Protein AF-A0A0D0B9K4-F1 (afdb_monomer)

Mean predicted aligned error: 5.05 Å

Sequence (66 aa):
PPNARYSLLLLAAKQGYPLWRPEPNRRLPEQYRRTGLPIGSVGIIRPDGFFDYLFNICYPKDHPVN

Solvent-accessible surface area (backbone atoms only — not comparable to full-atom values): 4197 Å² total; per-residue (Å²): 112,83,64,52,62,56,32,51,51,30,45,75,68,70,71,47,73,77,69,76,40,76,71,59,58,85,87,52,60,66,72,42,63,74,71,44,84,57,88,50,61,39,65,47,79,43,99,90,29,41,63,48,79,66,35,39,78,77,50,60,78,86,36,99,73,74

Structure (mmCIF, N/CA/C/O backbone):
data_AF-A0A0D0B9K4-F1
#
_entry.id   AF-A0A0D0B9K4-F1
#
loop_
_atom_site.group_PDB
_atom_site.id
_atom_site.type_symbol
_atom_site.label_atom_id
_atom_site.label_alt_id
_atom_site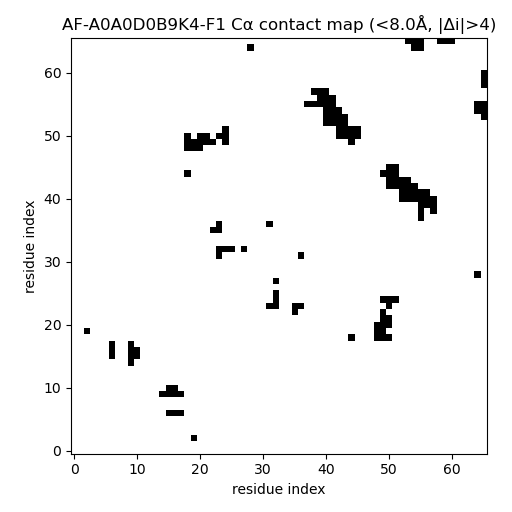.label_comp_id
_atom_site.label_asym_id
_atom_site.label_entity_id
_atom_site.label_seq_id
_atom_site.pdbx_PDB_ins_code
_atom_site.Cartn_x
_atom_site.Cartn_y
_atom_site.Cartn_z
_atom_site.occupancy
_atom_site.B_iso_or_equiv
_atom_site.auth_seq_id
_atom_site.auth_comp_id
_atom_site.auth_asym_id
_atom_site.auth_atom_id
_atom_sit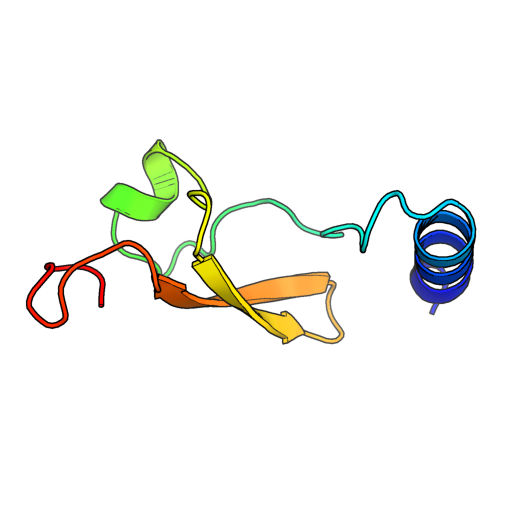e.pdbx_PDB_model_num
ATOM 1 N N . PRO A 1 1 ? 6.377 -5.032 -17.931 1.00 62.84 1 PRO A N 1
ATOM 2 C CA . PRO A 1 1 ? 5.852 -3.663 -18.173 1.00 62.84 1 PRO A CA 1
ATOM 3 C C . PRO A 1 1 ? 6.907 -2.625 -17.741 1.00 62.84 1 PRO A C 1
ATOM 5 O O . PRO A 1 1 ? 7.769 -2.981 -16.937 1.00 62.84 1 PRO A O 1
ATOM 8 N N . PRO A 1 2 ? 6.898 -1.389 -18.272 1.00 66.50 2 PRO A N 1
ATOM 9 C CA . PRO A 1 2 ? 7.945 -0.390 -18.008 1.00 66.50 2 PRO A CA 1
ATOM 10 C C . PRO A 1 2 ? 8.156 -0.082 -16.514 1.00 66.50 2 PRO A C 1
ATOM 12 O O . PRO A 1 2 ? 9.284 0.123 -16.070 1.00 66.50 2 PRO A O 1
ATOM 15 N N . ASN A 1 3 ? 7.083 -0.146 -15.719 1.00 79.75 3 ASN A N 1
ATOM 16 C CA . ASN A 1 3 ? 7.098 0.053 -14.266 1.00 79.75 3 ASN A CA 1
ATOM 17 C C . ASN A 1 3 ? 7.850 -1.045 -13.484 1.00 79.75 3 ASN A C 1
ATOM 19 O O . ASN A 1 3 ? 8.295 -0.791 -12.366 1.00 79.75 3 ASN A O 1
ATOM 23 N N . ALA A 1 4 ? 8.045 -2.240 -14.055 1.00 83.00 4 ALA A N 1
ATOM 24 C CA . ALA A 1 4 ? 8.729 -3.344 -13.379 1.00 83.00 4 ALA A CA 1
ATOM 25 C C . ALA A 1 4 ? 10.210 -3.028 -13.128 1.00 83.00 4 ALA A C 1
ATOM 27 O O . ALA A 1 4 ? 10.709 -3.251 -12.029 1.00 83.00 4 ALA A O 1
ATOM 28 N N . ARG A 1 5 ? 10.905 -2.436 -14.112 1.00 90.69 5 ARG A N 1
ATOM 29 C CA . ARG A 1 5 ? 12.318 -2.053 -13.959 1.00 90.69 5 ARG A CA 1
ATOM 30 C C . ARG A 1 5 ? 12.493 -1.009 -12.859 1.00 90.69 5 ARG A C 1
ATOM 32 O O . ARG A 1 5 ? 13.385 -1.146 -12.032 1.00 90.69 5 ARG A O 1
ATOM 39 N N . TYR A 1 6 ? 11.628 0.003 -12.830 1.00 90.25 6 TYR A N 1
ATOM 40 C CA . TYR A 1 6 ? 11.668 1.042 -11.801 1.00 90.25 6 TYR A CA 1
ATOM 41 C C . TYR A 1 6 ? 11.368 0.481 -10.403 1.00 90.25 6 TYR A C 1
ATOM 43 O O . TYR A 1 6 ? 12.089 0.774 -9.454 1.00 90.25 6 TYR A O 1
ATOM 51 N N . SER A 1 7 ? 10.374 -0.404 -10.292 1.00 90.25 7 SER A N 1
ATOM 52 C CA . SER A 1 7 ? 10.034 -1.068 -9.027 1.00 90.25 7 SER A CA 1
ATOM 53 C C . SER A 1 7 ? 11.192 -1.911 -8.490 1.00 90.25 7 SER A C 1
ATOM 55 O O . SER A 1 7 ? 11.507 -1.838 -7.308 1.00 90.25 7 SER A O 1
ATOM 57 N N . LEU A 1 8 ? 11.879 -2.660 -9.360 1.00 92.50 8 LEU A N 1
ATOM 58 C CA . LEU A 1 8 ? 13.058 -3.442 -8.977 1.00 92.50 8 LEU A CA 1
ATOM 59 C C . LEU A 1 8 ? 14.209 -2.558 -8.480 1.00 92.50 8 LEU A C 1
ATOM 61 O O . LEU A 1 8 ? 14.876 -2.927 -7.518 1.00 92.50 8 LEU A O 1
ATOM 65 N N . LEU A 1 9 ? 14.426 -1.390 -9.095 1.00 94.88 9 LEU A N 1
ATOM 66 C CA . LEU A 1 9 ? 15.448 -0.440 -8.644 1.00 94.88 9 LEU A CA 1
ATOM 67 C C . LEU A 1 9 ? 15.126 0.129 -7.255 1.00 94.88 9 LEU A C 1
ATOM 69 O O . LEU A 1 9 ? 16.014 0.180 -6.407 1.00 94.88 9 LEU A O 1
ATOM 73 N N . LEU A 1 10 ? 13.867 0.499 -6.995 1.00 94.44 10 LEU A N 1
ATOM 74 C CA . LEU A 1 10 ? 13.441 0.984 -5.677 1.00 94.44 10 LEU A CA 1
ATOM 75 C C . LEU A 1 10 ? 13.551 -0.103 -4.603 1.00 94.44 10 LEU A C 1
ATOM 77 O O . LEU A 1 10 ? 14.043 0.164 -3.507 1.00 94.44 10 LEU A O 1
ATOM 81 N N . LEU A 1 11 ? 13.174 -1.342 -4.928 1.00 92.38 11 LEU A N 1
ATOM 82 C CA . LEU A 1 11 ? 13.337 -2.484 -4.029 1.00 92.38 11 LEU A CA 1
ATOM 83 C C . LEU A 1 11 ? 14.815 -2.743 -3.711 1.00 92.38 11 LEU A C 1
ATOM 85 O O . LEU A 1 11 ? 15.165 -2.895 -2.541 1.00 92.38 11 LEU A O 1
ATOM 89 N N . ALA A 1 12 ? 15.689 -2.733 -4.723 1.00 96.12 12 ALA A N 1
ATOM 90 C CA . ALA A 1 12 ? 17.132 -2.896 -4.538 1.00 96.12 12 ALA A CA 1
ATOM 91 C C . ALA A 1 12 ? 17.731 -1.780 -3.665 1.00 96.12 12 ALA A C 1
ATOM 93 O O . ALA A 1 12 ? 18.576 -2.043 -2.812 1.00 96.12 12 ALA A O 1
ATOM 94 N N . ALA A 1 13 ? 17.241 -0.548 -3.823 1.00 96.94 13 ALA A N 1
ATOM 95 C CA . ALA A 1 13 ? 17.617 0.598 -3.000 1.00 96.94 13 ALA A CA 1
ATOM 96 C C . ALA A 1 13 ? 16.954 0.614 -1.605 1.00 96.94 13 ALA A C 1
ATOM 98 O O . ALA A 1 13 ? 17.203 1.536 -0.831 1.00 96.94 13 ALA A O 1
ATOM 99 N N . LYS A 1 14 ? 16.111 -0.377 -1.268 1.00 95.62 14 LYS A N 1
ATOM 100 C CA . LYS A 1 14 ? 15.299 -0.430 -0.035 1.00 95.62 14 LYS A CA 1
ATOM 101 C C . LYS A 1 14 ? 14.372 0.781 0.148 1.00 95.62 14 LYS A C 1
ATOM 103 O O . LYS A 1 14 ? 14.054 1.167 1.268 1.00 95.62 14 LYS A O 1
ATOM 108 N N . GLN A 1 15 ? 13.907 1.355 -0.956 1.00 93.81 15 GLN A N 1
ATOM 109 C CA . GLN A 1 15 ? 12.968 2.481 -0.992 1.00 93.81 15 GLN A CA 1
ATOM 110 C C . GLN A 1 15 ? 11.507 2.033 -1.159 1.00 93.81 15 GLN A C 1
ATOM 112 O O . GLN A 1 15 ? 10.606 2.862 -1.260 1.00 93.81 15 GLN A O 1
ATOM 117 N N . GLY A 1 16 ? 11.261 0.720 -1.163 1.00 90.00 16 GLY A N 1
ATOM 118 C CA . GLY A 1 16 ? 9.925 0.136 -1.235 1.00 90.00 16 GLY A CA 1
ATOM 119 C C . GLY A 1 16 ? 9.448 -0.105 -2.666 1.00 90.00 16 GLY A C 1
ATOM 120 O O . GLY A 1 16 ? 10.248 -0.286 -3.583 1.00 90.00 16 GLY A O 1
ATOM 121 N N . TYR A 1 17 ? 8.127 -0.158 -2.835 1.00 88.19 17 TYR A N 1
ATOM 122 C CA . TYR A 1 17 ? 7.473 -0.401 -4.117 1.00 88.19 17 TYR A CA 1
ATOM 123 C C . TYR A 1 17 ? 6.634 0.823 -4.511 1.00 88.19 17 TYR A C 1
ATOM 125 O O . TYR A 1 17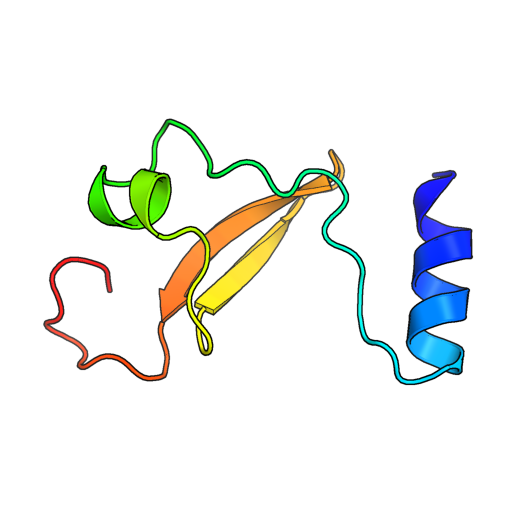 ? 5.839 1.295 -3.695 1.00 88.19 17 TYR A O 1
ATOM 133 N N . PRO A 1 18 ? 6.772 1.348 -5.739 1.00 86.69 18 PRO A N 1
ATOM 134 C CA . PRO A 1 18 ? 6.043 2.536 -6.154 1.00 86.69 18 PRO A CA 1
ATOM 135 C C . PRO A 1 18 ? 4.571 2.211 -6.435 1.00 86.69 18 PRO A C 1
ATOM 137 O O . PRO A 1 18 ? 4.254 1.300 -7.204 1.00 86.69 18 PRO A O 1
ATOM 140 N N . LEU A 1 19 ? 3.658 3.012 -5.886 1.00 86.19 19 LEU A N 1
ATOM 141 C CA . LEU A 1 19 ? 2.274 3.044 -6.356 1.00 86.19 19 LEU A CA 1
ATOM 142 C C . LEU A 1 19 ? 2.213 3.851 -7.653 1.00 86.19 19 LEU A C 1
ATOM 144 O O . LEU A 1 19 ? 2.425 5.060 -7.653 1.00 86.19 19 LEU A O 1
AT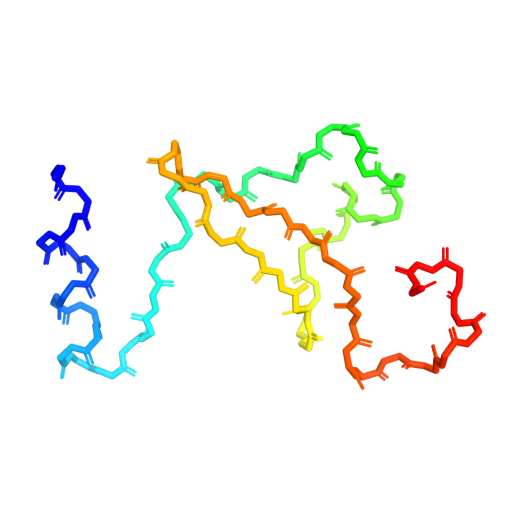OM 148 N N . TRP A 1 20 ? 1.959 3.169 -8.771 1.00 85.69 20 TRP A N 1
ATOM 149 C CA . TRP A 1 20 ? 2.015 3.786 -10.101 1.00 85.69 20 TRP A CA 1
ATOM 150 C C . TRP A 1 20 ? 0.816 4.696 -10.394 1.00 85.69 20 TRP A C 1
ATOM 152 O O . TRP A 1 20 ? 0.934 5.645 -11.163 1.00 85.69 20 TRP A O 1
ATOM 162 N N . ARG A 1 21 ? -0.333 4.407 -9.776 1.00 85.31 21 ARG A N 1
ATOM 163 C CA . ARG A 1 21 ? -1.531 5.251 -9.782 1.00 85.31 21 ARG A CA 1
ATOM 164 C C . ARG A 1 21 ? -1.940 5.514 -8.333 1.00 85.31 21 ARG A C 1
ATOM 166 O O . ARG A 1 21 ? -2.632 4.679 -7.747 1.00 85.31 21 ARG A O 1
ATOM 173 N N . PRO A 1 22 ? -1.440 6.600 -7.720 1.00 77.50 22 PRO A N 1
ATOM 174 C CA . PRO A 1 22 ? -1.670 6.880 -6.308 1.00 77.50 22 PRO A CA 1
ATOM 175 C C . PRO A 1 22 ? -3.077 7.427 -6.037 1.00 77.50 22 PRO A C 1
ATOM 177 O O . PRO A 1 22 ? -3.444 7.592 -4.875 1.00 77.50 22 PRO A O 1
ATOM 180 N N . GLU A 1 23 ? -3.863 7.738 -7.074 1.00 81.44 23 GLU A N 1
ATOM 181 C CA . GLU A 1 23 ? -5.203 8.273 -6.888 1.00 81.44 23 GLU A CA 1
ATOM 182 C C . GLU A 1 23 ? -6.102 7.271 -6.150 1.00 81.44 23 GLU A C 1
ATOM 184 O O . GLU A 1 23 ? -6.182 6.098 -6.536 1.00 81.44 23 GLU A O 1
ATOM 189 N N . PRO A 1 24 ? -6.837 7.720 -5.117 1.00 73.62 24 PRO A N 1
ATOM 190 C CA . PRO A 1 24 ? -7.743 6.849 -4.397 1.00 73.62 24 PRO A CA 1
ATOM 191 C C . PRO A 1 24 ? -8.833 6.345 -5.342 1.00 73.62 24 PRO A C 1
ATOM 193 O O . PRO A 1 24 ? -9.431 7.104 -6.116 1.00 73.62 24 PRO A O 1
ATOM 196 N N . ASN A 1 25 ? -9.115 5.045 -5.261 1.00 74.81 25 ASN A N 1
ATOM 197 C CA . ASN A 1 25 ? -10.194 4.444 -6.024 1.00 74.81 25 ASN A CA 1
ATOM 198 C C . ASN A 1 25 ? -11.505 5.169 -5.677 1.00 74.81 25 ASN A C 1
ATOM 200 O O . ASN A 1 25 ? -11.918 5.235 -4.520 1.00 74.81 25 ASN A O 1
ATOM 204 N N . ARG A 1 26 ? -12.170 5.726 -6.698 1.00 76.31 26 ARG A N 1
ATOM 205 C CA . ARG A 1 26 ? -13.402 6.517 -6.538 1.00 76.31 26 ARG A CA 1
ATOM 206 C C . ARG A 1 26 ? -14.543 5.736 -5.883 1.00 76.31 26 ARG A C 1
ATOM 208 O O . ARG A 1 26 ? -15.481 6.354 -5.394 1.00 76.31 26 ARG A O 1
ATOM 215 N N . ARG A 1 27 ? -14.461 4.403 -5.890 1.00 76.94 27 ARG A N 1
ATOM 216 C CA . ARG A 1 27 ? -15.419 3.497 -5.248 1.00 76.94 27 ARG A CA 1
ATOM 217 C C . ARG A 1 27 ? -15.202 3.353 -3.739 1.00 76.94 27 ARG A C 1
ATOM 219 O O . ARG A 1 27 ? -16.063 2.789 -3.078 1.00 76.94 27 ARG A O 1
ATOM 226 N N . LEU A 1 28 ? -14.082 3.837 -3.198 1.00 76.00 28 LEU A N 1
ATOM 227 C CA . LEU A 1 28 ? -13.827 3.807 -1.759 1.00 76.00 28 LEU A CA 1
ATOM 228 C C . LEU A 1 28 ? -14.688 4.846 -1.020 1.00 76.00 28 LEU A C 1
ATOM 230 O O . LEU A 1 28 ? -15.024 5.896 -1.594 1.00 76.00 28 LEU A O 1
ATOM 234 N N . PRO A 1 29 ? -15.003 4.591 0.267 1.00 77.25 29 PRO A N 1
ATOM 235 C CA . PRO A 1 29 ? -15.638 5.568 1.141 1.00 77.25 29 PRO A CA 1
ATOM 236 C C . PRO A 1 29 ? -14.955 6.935 1.057 1.00 77.25 29 PRO A C 1
ATOM 238 O O . PRO A 1 29 ? -13.738 7.037 0.889 1.00 77.25 29 PRO A O 1
ATOM 241 N N . GLU A 1 30 ? -15.737 8.008 1.179 1.00 80.31 30 GLU A N 1
ATOM 242 C CA . GLU A 1 30 ? -15.231 9.385 1.084 1.00 80.31 30 GLU A CA 1
ATOM 243 C C . GLU A 1 30 ? -14.047 9.649 2.024 1.00 80.31 30 GLU A C 1
ATOM 245 O O . GLU A 1 30 ? -13.107 10.350 1.650 1.00 80.31 30 GLU A O 1
ATOM 250 N N . GLN A 1 31 ? -14.064 9.020 3.201 1.00 74.44 31 GLN A N 1
ATOM 251 C CA . GLN A 1 31 ? -12.998 9.093 4.195 1.00 74.44 31 GLN A CA 1
ATOM 252 C C . GLN A 1 31 ? -11.622 8.769 3.580 1.00 74.44 31 GLN A C 1
ATOM 254 O O . GLN A 1 31 ? -10.707 9.569 3.739 1.00 74.44 31 GLN A O 1
ATOM 259 N N . TYR A 1 32 ? -11.500 7.709 2.768 1.00 71.06 32 TYR A N 1
ATOM 260 C CA . TYR A 1 32 ? -10.256 7.367 2.053 1.00 71.06 32 TYR A CA 1
ATOM 261 C C . TYR A 1 32 ? -9.912 8.311 0.912 1.00 71.06 32 TYR A C 1
ATOM 263 O O . TYR A 1 32 ? -8.744 8.541 0.605 1.00 71.06 32 TYR A O 1
ATOM 271 N N . ARG A 1 33 ? -10.926 8.859 0.244 1.00 76.88 33 ARG A N 1
ATOM 272 C CA . ARG A 1 33 ? -10.701 9.765 -0.886 1.00 76.88 33 ARG A CA 1
ATOM 273 C C . ARG A 1 33 ? -10.148 11.113 -0.430 1.00 76.88 33 ARG A C 1
ATOM 275 O O . ARG A 1 33 ? -9.428 11.745 -1.194 1.00 76.88 33 ARG A O 1
ATOM 282 N N . ARG A 1 34 ? -10.464 11.539 0.799 1.00 79.62 34 ARG A N 1
ATOM 283 C CA . ARG A 1 34 ? -9.988 12.806 1.376 1.00 79.62 34 ARG A CA 1
ATOM 284 C C . ARG A 1 34 ? -8.598 12.708 1.998 1.00 79.62 34 ARG A C 1
ATOM 286 O O . ARG A 1 34 ? -7.826 13.648 1.849 1.00 79.62 34 ARG A O 1
ATOM 293 N N . THR A 1 35 ? -8.293 11.622 2.705 1.00 76.56 35 THR A N 1
ATOM 294 C CA . THR A 1 35 ? -7.024 11.477 3.444 1.00 76.56 35 THR A CA 1
ATOM 295 C C . THR A 1 35 ? -5.978 10.643 2.706 1.00 76.56 35 THR A C 1
ATOM 297 O O . THR A 1 35 ? -4.813 10.648 3.098 1.00 76.56 35 THR A O 1
ATOM 300 N N . GLY A 1 36 ? -6.362 9.966 1.620 1.00 79.75 36 GLY A N 1
ATOM 301 C CA . GLY A 1 36 ? -5.497 9.036 0.903 1.00 79.75 36 GLY A CA 1
ATOM 302 C C . GLY A 1 36 ? -5.380 7.693 1.625 1.00 79.75 36 GLY A C 1
ATOM 303 O O . GLY A 1 36 ? -6.279 7.283 2.358 1.00 79.75 36 GLY A O 1
ATOM 304 N N . LEU A 1 37 ? -4.270 6.988 1.393 1.00 82.00 37 LEU A N 1
ATOM 305 C CA . LEU A 1 37 ? -3.976 5.711 2.044 1.00 82.00 37 LEU A CA 1
ATOM 306 C C . LEU A 1 37 ? -3.202 5.951 3.353 1.00 82.00 37 LEU A C 1
ATOM 308 O O . LEU A 1 37 ? -2.039 6.356 3.296 1.00 82.00 37 LEU A O 1
ATOM 312 N N . PRO A 1 38 ? -3.800 5.702 4.531 1.00 85.56 38 PRO A N 1
ATOM 313 C CA . PRO A 1 38 ? -3.094 5.816 5.802 1.00 85.56 38 PRO A CA 1
ATOM 314 C C . PRO A 1 38 ? -2.036 4.716 5.972 1.00 85.56 38 PRO A C 1
ATOM 316 O O . PRO A 1 38 ? -2.125 3.636 5.377 1.00 85.56 38 PRO A O 1
ATOM 319 N N . ILE A 1 39 ? -1.057 4.965 6.848 1.00 88.00 39 ILE A N 1
ATOM 320 C CA . ILE A 1 39 ? -0.106 3.939 7.304 1.00 88.00 39 ILE A CA 1
ATOM 321 C C . ILE A 1 39 ? -0.888 2.746 7.872 1.00 88.00 39 ILE A C 1
ATOM 323 O O . ILE A 1 39 ? -1.901 2.924 8.546 1.00 88.00 39 ILE A O 1
ATOM 327 N N . GLY A 1 40 ? -0.426 1.533 7.564 1.00 90.81 40 GLY A N 1
ATOM 328 C CA . GLY A 1 40 ? -1.091 0.289 7.961 1.00 90.81 40 GLY A CA 1
ATOM 329 C C . GLY A 1 40 ? -2.144 -0.213 6.971 1.00 90.81 40 GLY A C 1
ATOM 330 O O . GLY A 1 40 ? -2.715 -1.276 7.199 1.00 90.81 40 GLY A O 1
ATOM 331 N N . SER A 1 41 ? -2.393 0.503 5.868 1.00 89.19 41 SER A N 1
ATOM 332 C CA . SER A 1 41 ? -3.284 0.030 4.803 1.00 89.19 41 SER A CA 1
ATOM 333 C C . SER A 1 41 ? -2.741 -1.240 4.145 1.00 89.19 41 SER A C 1
ATOM 335 O O . SER A 1 41 ? -1.610 -1.270 3.661 1.00 89.19 41 SER A O 1
ATOM 337 N N . VAL A 1 42 ? -3.576 -2.272 4.091 1.00 91.19 42 VAL A N 1
ATOM 338 C CA . VAL A 1 42 ? -3.317 -3.557 3.442 1.00 91.19 42 VAL A CA 1
ATOM 339 C C . VAL A 1 42 ? -4.174 -3.640 2.185 1.00 91.19 42 VAL A C 1
ATOM 341 O O . VAL A 1 42 ? -5.353 -3.282 2.199 1.00 91.19 42 VAL A O 1
ATOM 344 N N . GLY A 1 43 ? -3.584 -4.097 1.083 1.00 90.19 43 GLY A N 1
ATOM 345 C CA . GLY A 1 43 ? -4.269 -4.150 -0.202 1.00 90.19 43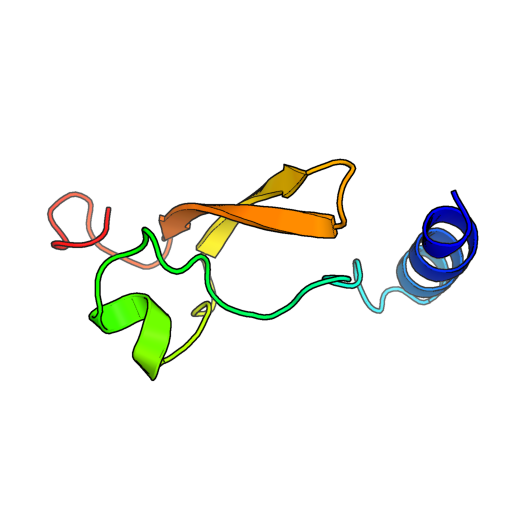 GLY A CA 1
ATOM 346 C C . GLY A 1 43 ? -3.488 -4.867 -1.294 1.00 90.19 43 GLY A C 1
ATOM 347 O O . GLY A 1 43 ? -2.403 -5.399 -1.057 1.00 90.19 43 GLY A O 1
ATOM 348 N N . ILE A 1 44 ? -4.062 -4.881 -2.496 1.00 90.88 44 ILE A N 1
ATOM 349 C CA . ILE A 1 44 ? -3.528 -5.562 -3.680 1.00 90.88 44 ILE A CA 1
ATOM 350 C C . ILE A 1 44 ? -3.086 -4.520 -4.708 1.00 90.88 44 ILE A C 1
ATOM 352 O O . ILE A 1 44 ? -3.857 -3.637 -5.083 1.00 90.88 44 ILE A O 1
ATOM 356 N N . ILE A 1 45 ? -1.856 -4.647 -5.212 1.00 87.62 45 ILE A N 1
ATOM 357 C CA . ILE A 1 45 ? -1.388 -3.863 -6.361 1.00 87.62 45 ILE A CA 1
ATOM 358 C C . ILE A 1 45 ? -1.830 -4.573 -7.639 1.00 87.62 45 ILE A C 1
ATOM 360 O O . ILE A 1 45 ? -1.393 -5.686 -7.936 1.00 87.62 45 ILE A O 1
ATOM 364 N N . ARG A 1 46 ? -2.696 -3.919 -8.406 1.00 85.69 46 ARG A N 1
ATOM 365 C CA . ARG A 1 46 ? -3.225 -4.440 -9.664 1.00 85.69 46 ARG A CA 1
ATOM 366 C C . ARG A 1 46 ? -2.220 -4.297 -10.811 1.00 85.69 46 ARG A C 1
ATOM 368 O O . ARG A 1 46 ? -1.398 -3.377 -10.803 1.00 85.69 46 ARG A O 1
ATOM 375 N N . PRO A 1 47 ? -2.337 -5.117 -11.874 1.00 84.75 47 PRO A N 1
ATOM 376 C CA . PRO A 1 47 ? -1.500 -4.986 -13.070 1.00 84.75 47 PRO A CA 1
ATOM 377 C C . PRO A 1 47 ? -1.578 -3.616 -13.767 1.00 84.75 47 PRO A C 1
ATOM 379 O O . PRO A 1 47 ? -0.616 -3.204 -14.413 1.00 84.75 47 PRO A O 1
ATOM 382 N N . ASP A 1 48 ? -2.699 -2.899 -13.633 1.00 85.06 48 ASP A N 1
ATOM 383 C CA . ASP A 1 48 ? -2.909 -1.547 -14.178 1.00 85.06 48 ASP A CA 1
ATOM 384 C C . ASP A 1 48 ? -2.321 -0.421 -13.301 1.00 85.06 48 ASP A C 1
ATOM 386 O O . ASP A 1 48 ? -2.379 0.755 -13.680 1.00 85.06 48 ASP A O 1
ATOM 390 N N . GLY A 1 49 ? -1.703 -0.779 -12.170 1.00 83.31 49 GLY A N 1
ATOM 391 C CA . GLY A 1 49 ? -0.985 0.124 -11.274 1.00 83.31 49 GLY A CA 1
ATOM 392 C C . GLY A 1 49 ? -1.823 0.725 -10.147 1.00 83.31 49 GLY A C 1
ATOM 393 O O . GLY A 1 49 ? -1.270 1.494 -9.361 1.00 83.31 49 GLY A O 1
ATOM 394 N N . PHE A 1 50 ? -3.116 0.393 -10.063 1.00 86.19 50 PHE A N 1
ATOM 395 C CA . PHE A 1 50 ? -3.984 0.802 -8.956 1.00 86.19 50 PHE A CA 1
ATOM 396 C C . PHE A 1 50 ? -3.768 -0.057 -7.706 1.00 86.19 50 PHE A C 1
ATOM 398 O O . PHE A 1 50 ? -3.369 -1.220 -7.789 1.00 86.19 50 PHE A O 1
ATOM 405 N N . PHE A 1 51 ? -4.088 0.518 -6.550 1.00 86.75 51 PHE A N 1
ATOM 406 C CA . PHE A 1 51 ? -4.116 -0.174 -5.267 1.00 86.75 51 PHE A CA 1
ATOM 407 C C . PHE A 1 51 ? -5.563 -0.421 -4.831 1.00 86.75 51 PHE A C 1
ATOM 409 O O . PHE A 1 51 ? -6.315 0.527 -4.593 1.00 86.75 51 PHE A O 1
ATOM 416 N N . ASP A 1 52 ? -5.943 -1.691 -4.716 1.00 87.00 52 ASP A N 1
ATOM 417 C CA . ASP A 1 52 ? -7.221 -2.099 -4.140 1.00 87.00 52 ASP A CA 1
ATOM 418 C C . A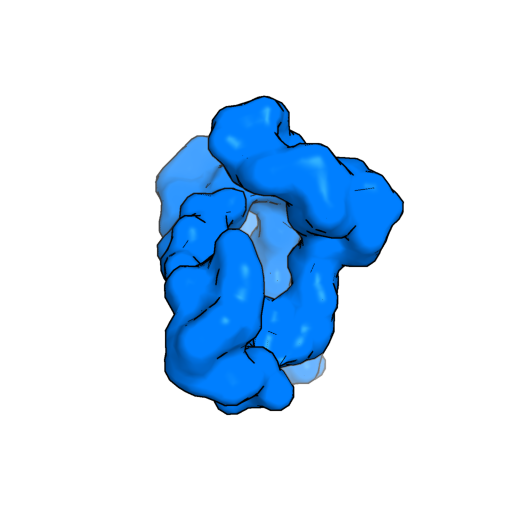SP A 1 52 ? -7.051 -2.285 -2.631 1.00 87.00 52 ASP A C 1
ATOM 420 O O . ASP A 1 52 ? -6.388 -3.216 -2.172 1.00 87.00 52 ASP A O 1
ATOM 424 N N . TYR A 1 53 ? -7.641 -1.374 -1.862 1.00 86.44 53 TYR A N 1
ATOM 425 C CA . TYR A 1 53 ? -7.636 -1.410 -0.403 1.00 86.44 53 TYR A CA 1
ATOM 426 C C . TYR A 1 53 ? -8.501 -2.565 0.130 1.00 86.44 53 TYR A C 1
ATOM 428 O O . TYR A 1 53 ? -9.588 -2.811 -0.394 1.00 86.44 53 TYR A O 1
ATOM 436 N N . LEU A 1 54 ? -8.031 -3.234 1.187 1.00 88.56 54 LEU A N 1
ATOM 437 C CA . LEU A 1 54 ? -8.752 -4.305 1.881 1.00 88.56 54 LEU A CA 1
ATOM 438 C C . LEU A 1 54 ? -9.142 -3.896 3.306 1.00 88.56 54 LEU A C 1
ATOM 440 O O . LEU A 1 54 ? -10.324 -3.869 3.620 1.00 88.56 54 LEU A O 1
ATOM 444 N N . PHE A 1 55 ? -8.157 -3.587 4.152 1.00 89.31 55 PHE A N 1
ATOM 445 C CA . PHE A 1 55 ? -8.342 -3.151 5.542 1.00 89.31 55 PHE A CA 1
ATOM 446 C C . PHE A 1 55 ? -7.081 -2.414 6.029 1.00 89.31 55 PHE A C 1
ATOM 448 O O . PHE A 1 55 ? -6.061 -2.377 5.340 1.00 89.31 55 PHE A O 1
ATOM 455 N N . ASN A 1 56 ? -7.123 -1.812 7.215 1.00 91.44 56 ASN A N 1
ATOM 456 C CA . ASN A 1 56 ? -5.989 -1.167 7.862 1.00 91.44 56 ASN A CA 1
ATOM 457 C C . ASN A 1 56 ? -5.663 -1.900 9.164 1.00 91.44 56 ASN A C 1
ATOM 459 O O . ASN A 1 56 ? -6.488 -1.981 10.074 1.00 91.44 56 ASN A O 1
ATOM 463 N N . ILE A 1 57 ? -4.440 -2.415 9.263 1.00 94.44 57 ILE A N 1
ATOM 464 C CA . ILE A 1 57 ? -3.998 -3.227 10.403 1.00 94.44 57 ILE A CA 1
ATOM 465 C C . ILE A 1 57 ? -3.824 -2.421 11.700 1.00 94.44 57 ILE A C 1
ATOM 467 O O . ILE A 1 57 ? -3.794 -2.993 12.785 1.00 94.44 57 ILE A O 1
ATOM 471 N N . CYS A 1 58 ? -3.703 -1.098 11.605 1.00 94.44 58 CYS A N 1
ATOM 472 C CA . CYS A 1 58 ? -3.605 -0.197 12.750 1.00 94.44 58 CYS A CA 1
ATOM 473 C C . CYS A 1 58 ? -4.979 0.223 13.292 1.00 94.44 58 CYS A C 1
ATOM 475 O O . CYS A 1 58 ? -5.040 0.863 14.342 1.00 94.44 58 CYS A O 1
ATOM 477 N N . TYR A 1 59 ? -6.072 -0.107 12.599 1.00 91.62 59 TYR A N 1
ATOM 478 C CA . TYR A 1 59 ? -7.424 0.188 13.059 1.00 91.62 59 TYR A CA 1
ATOM 479 C C . TYR A 1 59 ? -8.059 -1.007 13.777 1.00 91.62 59 TYR A C 1
ATOM 481 O O . TYR A 1 59 ? -7.761 -2.159 13.453 1.00 91.62 59 TYR A O 1
ATOM 489 N N . PRO A 1 60 ? -8.965 -0.755 14.743 1.00 93.50 60 PRO A N 1
ATOM 490 C CA . PRO A 1 60 ? -9.789 -1.802 15.330 1.00 93.50 60 PRO A CA 1
ATOM 491 C C . PRO A 1 60 ? -10.577 -2.563 14.264 1.00 93.50 60 PRO A C 1
ATOM 493 O O . PRO A 1 60 ? -10.914 -2.013 13.214 1.00 93.50 60 PRO A O 1
ATOM 496 N N . LYS A 1 61 ? -10.934 -3.812 14.570 1.00 90.38 61 LYS A N 1
ATOM 497 C CA . LYS A 1 61 ? -11.794 -4.632 13.707 1.00 90.38 61 LYS A CA 1
ATOM 498 C C . LYS A 1 61 ? -13.096 -3.912 13.339 1.00 90.38 61 LYS A C 1
ATOM 500 O O . LYS A 1 61 ? -13.503 -3.970 12.192 1.00 90.38 61 LYS A O 1
ATOM 505 N N . ASP A 1 62 ? -13.709 -3.229 14.302 1.00 92.00 62 ASP A N 1
ATOM 506 C CA . ASP A 1 62 ? -15.019 -2.590 14.127 1.00 92.00 62 ASP A CA 1
ATOM 507 C C . ASP A 1 62 ? -14.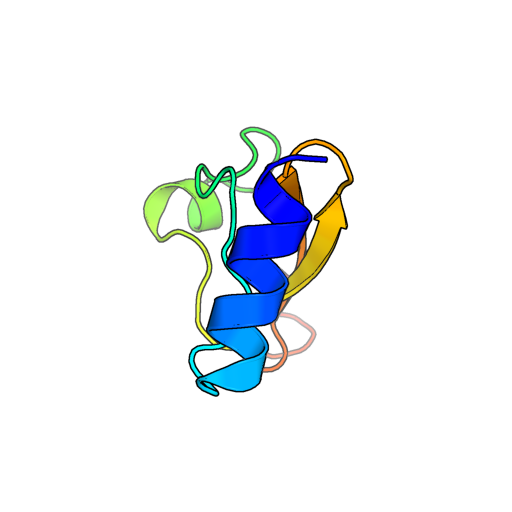915 -1.140 13.624 1.00 92.00 62 ASP A C 1
ATO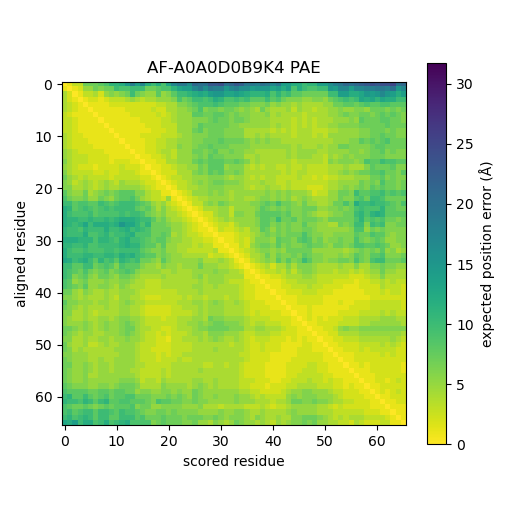M 509 O O . ASP A 1 62 ? -15.881 -0.376 13.682 1.00 92.00 62 ASP A O 1
ATOM 513 N N . HIS A 1 63 ? -13.734 -0.718 13.161 1.00 88.25 63 HIS A N 1
ATOM 514 C CA . HIS A 1 63 ? -13.600 0.593 12.543 1.00 88.25 63 HIS A CA 1
ATOM 515 C C . HIS A 1 63 ? -14.462 0.630 11.269 1.00 88.25 63 HIS A C 1
ATOM 517 O O . HIS A 1 63 ? -14.378 -0.305 10.482 1.00 88.25 63 HIS A O 1
ATOM 523 N N . PRO A 1 64 ? -15.202 1.718 10.978 1.00 82.62 64 PRO A N 1
ATOM 524 C CA . PRO A 1 64 ? -16.092 1.837 9.807 1.00 82.62 64 PRO A CA 1
ATOM 525 C C . PRO A 1 64 ? -15.478 1.593 8.417 1.00 82.62 64 PRO A C 1
ATOM 527 O O . PRO A 1 6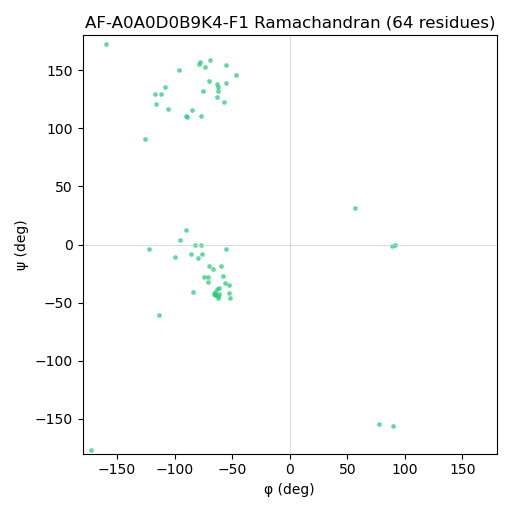4 ? -16.160 1.712 7.404 1.00 82.62 64 PRO A O 1
ATOM 530 N N . VAL A 1 65 ? -14.172 1.364 8.365 1.00 77.75 65 VAL A N 1
ATOM 531 C CA . VAL A 1 65 ? -13.367 1.268 7.151 1.00 77.75 65 VAL A CA 1
ATOM 532 C C . VAL A 1 65 ? -12.629 -0.069 7.039 1.00 77.75 65 VAL A C 1
ATOM 534 O O . VAL A 1 65 ? -11.941 -0.262 6.040 1.00 77.75 65 VAL A O 1
ATOM 537 N N . ASN A 1 66 ? -12.734 -0.922 8.065 1.00 84.94 66 ASN A N 1
ATOM 538 C CA . ASN A 1 66 ? -12.197 -2.279 8.128 1.00 84.94 66 ASN A CA 1
ATOM 539 C C . ASN A 1 66 ? -13.319 -3.308 7.959 1.00 84.94 66 ASN A C 1
ATOM 541 O O . ASN A 1 66 ? -14.491 -2.955 8.219 1.00 84.94 66 ASN A O 1
#

Foldseek 3Di:
DVQVVVQVVCVVVVVHGDQPDQQPDPPADVVCNVPGADPQWDFDQDPVRDTDTDAGPPDDPPDPRD

Secondary structure (DSSP, 8-state):
-HHHHHHHHHHHTT-----S--SPPTTS-HHHHHH-S-TTEEEEE-TTS-EEEEEETTS-TTSTT-

pLDDT: mean 85.37, std 7.33, range [62.84, 96.94]

Radius of gyration: 13.35 Å; Cα contacts (8 Å, |Δi|>4): 75; chains: 1; bounding box: 34×18×34 Å

Organism: NCBI:txid944289